Protein AF-A0A7C2SES9-F1 (afdb_monomer)

Organism: Archaeoglobus fulgidus (NCBI:txid2234)

InterPro domains:
  IPR019068 Restriction endonuclease, type II, MjaI-like [PF09568] (4-100)

Solvent-accessible surface area (backbone atoms only — not comparable to full-atom values): 5804 Å² total; per-residue (Å²): 107,75,69,54,50,55,52,51,52,51,35,57,75,73,37,61,78,32,53,93,62,64,42,61,52,75,59,51,48,66,73,62,63,57,91,47,70,67,56,41,51,57,52,48,43,55,55,40,38,56,55,33,51,78,67,75,44,90,59,54,45,67,58,47,55,51,47,53,49,53,50,51,47,49,47,48,70,52,51,48,46,54,57,55,73,69,62,50,72,62,60,53,54,52,54,56,62,74,75,111

Sequence (100 aa):
MAKEWILNMATNRWGLNKKKSVGPVSQWIRECSPRTVEEWEAFYYKKLADFLKNRGISMSPKEYIEDLGRKLYVKITEVIQAEIEEVTEEDCIEYIYNLV

Foldseek 3Di:
DVVVVLLVVLCVVVVCVPCLNQNPLVVQCVVQVDPDPVSSVVSSQVVVQVVCVVVVHPDRSVVSNVVSVVVSVCCRPPVVVVVVVPDDPVNVVVVVVVVD

Structure (mmCIF, N/CA/C/O backbone):
data_AF-A0A7C2SES9-F1
#
_entry.id   AF-A0A7C2SES9-F1
#
loop_
_atom_site.group_PDB
_atom_site.id
_atom_site.type_symbol
_atom_site.label_atom_id
_atom_site.label_alt_id
_atom_site.label_comp_id
_atom_site.label_asym_id
_atom_site.label_entity_id
_atom_site.label_seq_id
_atom_site.pdbx_PDB_ins_code
_atom_site.Cartn_x
_atom_site.Cartn_y
_atom_site.Cartn_z
_atom_site.occupancy
_atom_site.B_iso_or_equiv
_atom_site.auth_seq_id
_atom_site.auth_comp_id
_atom_site.auth_asym_id
_atom_site.auth_atom_id
_atom_site.pdbx_PDB_model_num
ATOM 1 N N . MET A 1 1 ? 5.756 10.679 12.090 1.00 73.62 1 MET A N 1
ATOM 2 C CA . MET A 1 1 ? 5.364 9.592 13.012 1.00 73.62 1 MET A CA 1
ATOM 3 C C . MET A 1 1 ? 3.872 9.263 12.931 1.00 73.62 1 MET A C 1
ATOM 5 O O . MET A 1 1 ? 3.556 8.290 12.266 1.00 73.62 1 MET A O 1
ATOM 9 N N . ALA A 1 2 ? 2.944 10.062 13.481 1.00 90.19 2 ALA A N 1
ATOM 10 C CA . ALA A 1 2 ? 1.508 9.706 13.490 1.00 90.19 2 ALA A CA 1
ATOM 11 C C . ALA A 1 2 ? 0.901 9.487 12.085 1.00 90.19 2 ALA A C 1
ATOM 13 O O . ALA A 1 2 ? 0.312 8.446 11.810 1.00 90.19 2 ALA A O 1
ATOM 14 N N . LYS A 1 3 ? 1.129 10.424 11.153 1.00 94.00 3 LYS A N 1
ATOM 15 C CA . LYS A 1 3 ? 0.646 10.309 9.764 1.00 94.00 3 LYS A CA 1
ATOM 16 C C . LYS A 1 3 ? 1.203 9.079 9.039 1.00 94.00 3 LYS A C 1
ATOM 18 O O . LYS A 1 3 ? 0.484 8.413 8.307 1.00 94.00 3 LYS A O 1
ATOM 23 N N . GLU A 1 4 ? 2.482 8.784 9.237 1.00 95.62 4 GLU A N 1
ATOM 24 C CA . GLU A 1 4 ? 3.153 7.650 8.597 1.00 95.62 4 GLU A CA 1
ATOM 25 C C . GLU A 1 4 ? 2.591 6.310 9.078 1.00 95.62 4 GLU A C 1
ATOM 27 O O . GLU A 1 4 ? 2.420 5.396 8.277 1.00 95.62 4 GLU A O 1
ATOM 32 N N . TRP A 1 5 ? 2.224 6.213 10.358 1.00 96.81 5 TRP A N 1
ATOM 33 C CA . TRP A 1 5 ? 1.552 5.031 10.888 1.00 96.81 5 TRP A CA 1
ATOM 34 C C . TRP A 1 5 ? 0.198 4.789 10.206 1.00 96.81 5 TRP A C 1
ATOM 36 O O . TRP A 1 5 ? -0.045 3.680 9.736 1.00 96.81 5 TRP A O 1
ATOM 46 N N . ILE A 1 6 ? -0.629 5.832 10.048 1.00 96.56 6 ILE A N 1
ATOM 47 C CA . ILE A 1 6 ? -1.920 5.736 9.340 1.00 96.56 6 ILE A CA 1
ATOM 48 C C . ILE A 1 6 ? -1.703 5.295 7.887 1.00 96.56 6 ILE A C 1
ATOM 50 O O . ILE A 1 6 ? -2.356 4.364 7.413 1.00 96.56 6 ILE A O 1
ATOM 54 N N . LEU A 1 7 ? -0.747 5.922 7.191 1.00 98.00 7 LEU A N 1
ATOM 55 C CA . LEU A 1 7 ? -0.408 5.577 5.808 1.00 98.00 7 LEU A CA 1
ATOM 56 C C . LEU A 1 7 ? 0.035 4.114 5.688 1.00 98.00 7 LEU A C 1
ATOM 58 O O . LEU A 1 7 ? -0.439 3.403 4.801 1.00 98.00 7 LEU A O 1
ATOM 62 N N . ASN A 1 8 ? 0.901 3.643 6.586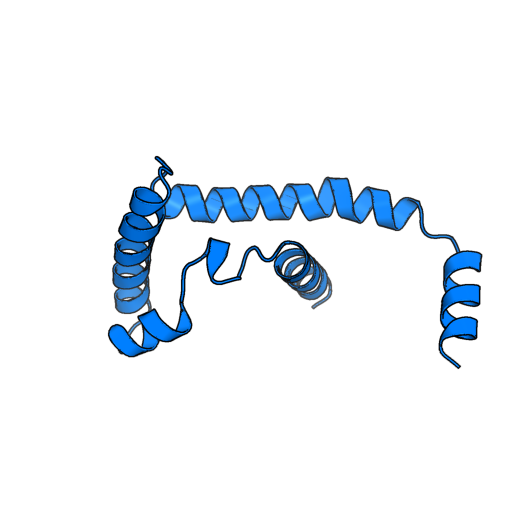 1.00 97.44 8 ASN A N 1
ATOM 63 C CA . ASN A 1 8 ? 1.407 2.273 6.577 1.00 97.44 8 ASN A CA 1
ATOM 64 C C . ASN A 1 8 ? 0.323 1.250 6.925 1.00 97.44 8 ASN A C 1
ATOM 66 O O . ASN A 1 8 ? 0.213 0.227 6.244 1.00 97.44 8 ASN A O 1
ATOM 70 N N . MET A 1 9 ? -0.491 1.516 7.947 1.00 97.12 9 MET A N 1
ATOM 71 C CA . MET A 1 9 ? -1.615 0.663 8.334 1.00 97.12 9 MET A CA 1
ATOM 72 C C . MET A 1 9 ? -2.585 0.494 7.161 1.00 97.12 9 MET A C 1
ATOM 74 O O . MET A 1 9 ? -2.863 -0.633 6.745 1.00 97.12 9 MET A O 1
ATOM 78 N N . ALA A 1 10 ? -3.030 1.605 6.570 1.00 97.81 10 ALA A N 1
ATOM 79 C CA . ALA A 1 10 ? -3.952 1.597 5.442 1.00 97.81 10 ALA A CA 1
ATOM 80 C C . ALA A 1 10 ? -3.349 0.891 4.216 1.00 97.81 10 ALA A C 1
ATOM 82 O O . ALA A 1 10 ? -3.940 -0.036 3.658 1.00 97.81 10 ALA A O 1
ATOM 83 N N . THR A 1 11 ? -2.122 1.252 3.838 1.00 98.12 11 THR A N 1
ATOM 84 C CA . THR A 1 11 ? -1.420 0.635 2.702 1.00 98.12 11 THR A CA 1
ATOM 85 C C . THR A 1 11 ? -1.344 -0.885 2.843 1.00 98.12 11 THR A C 1
ATOM 87 O O . THR A 1 11 ? -1.580 -1.608 1.869 1.00 98.12 11 THR A O 1
ATOM 90 N N . ASN A 1 12 ? -1.049 -1.385 4.048 1.00 97.31 12 ASN A N 1
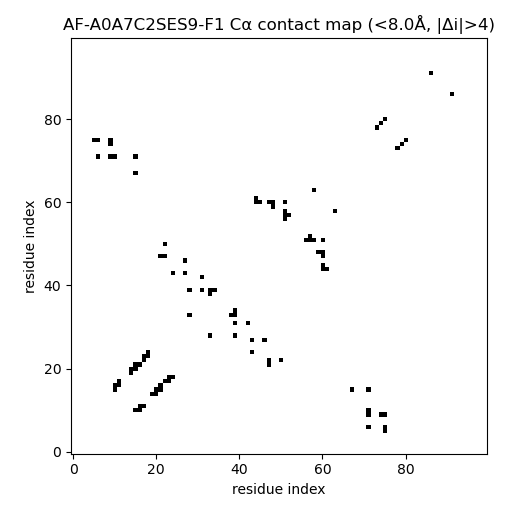ATOM 91 C CA . ASN A 1 12 ? -0.981 -2.819 4.312 1.00 97.31 12 ASN A CA 1
ATOM 92 C C . ASN A 1 12 ? -2.361 -3.484 4.323 1.00 97.31 12 ASN A C 1
ATOM 94 O O . ASN A 1 12 ? -2.499 -4.539 3.702 1.00 97.31 12 ASN A O 1
ATOM 98 N N . ARG A 1 13 ? -3.373 -2.866 4.950 1.00 97.44 13 ARG A N 1
ATOM 99 C CA . ARG A 1 13 ? -4.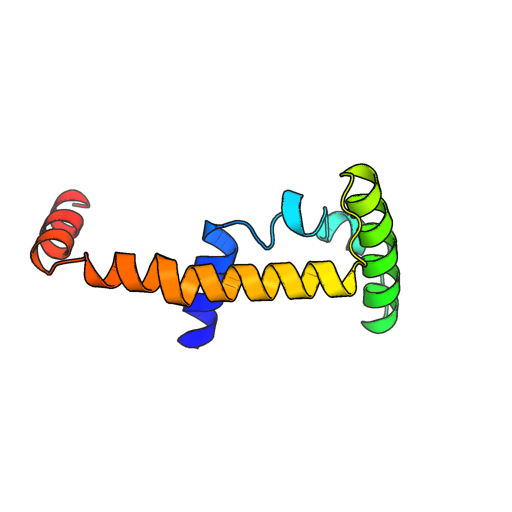747 -3.392 5.021 1.00 97.44 13 ARG A CA 1
ATOM 100 C C . ARG A 1 13 ? -5.345 -3.648 3.638 1.00 97.44 13 ARG A C 1
ATOM 102 O O . ARG A 1 13 ? -5.876 -4.727 3.393 1.00 97.44 13 ARG A O 1
ATOM 109 N N . TRP A 1 14 ? -5.198 -2.705 2.705 1.00 97.81 14 TRP A N 1
ATOM 110 C CA . TRP A 1 14 ? -5.672 -2.881 1.320 1.00 97.81 14 TRP A CA 1
ATOM 111 C C . TRP A 1 14 ? -4.634 -3.508 0.384 1.00 97.81 14 TRP A C 1
ATOM 113 O O . TRP A 1 14 ? -4.914 -3.777 -0.786 1.00 97.81 14 TRP A O 1
ATOM 123 N N . GLY A 1 15 ? -3.436 -3.795 0.894 1.00 97.44 15 GLY A N 1
ATOM 124 C CA . GLY A 1 15 ? -2.361 -4.434 0.148 1.00 97.44 15 GLY A CA 1
ATOM 125 C C . GLY A 1 15 ? -1.897 -3.630 -1.069 1.00 97.44 15 GLY A C 1
ATOM 126 O O . GLY A 1 15 ? -1.542 -4.216 -2.096 1.00 97.44 15 GLY A O 1
ATOM 127 N N . LEU A 1 16 ? -1.900 -2.300 -0.972 1.00 97.81 16 LEU A N 1
ATOM 128 C CA . LEU A 1 16 ? -1.502 -1.402 -2.062 1.00 97.81 16 LEU A CA 1
ATOM 129 C C . LEU A 1 16 ? 0.007 -1.476 -2.352 1.00 97.81 16 LEU A C 1
ATOM 131 O O . LEU A 1 16 ? 0.429 -1.187 -3.463 1.00 97.81 16 LEU A O 1
ATOM 135 N N . ASN A 1 17 ? 0.803 -1.974 -1.400 1.00 96.06 17 ASN A N 1
ATOM 136 C CA . ASN A 1 17 ? 2.238 -2.253 -1.546 1.00 96.06 17 ASN A CA 1
ATOM 137 C C . ASN A 1 17 ? 2.568 -3.729 -1.855 1.00 96.06 17 ASN A C 1
ATOM 139 O O . ASN A 1 17 ? 3.737 -4.112 -1.877 1.00 96.06 17 ASN A O 1
ATOM 143 N N . LYS A 1 18 ? 1.568 -4.602 -2.032 1.00 97.12 18 LYS A N 1
ATOM 144 C CA . LYS A 1 18 ? 1.803 -6.043 -2.232 1.00 97.12 18 LYS A CA 1
ATOM 145 C C . LYS A 1 18 ? 2.121 -6.350 -3.692 1.0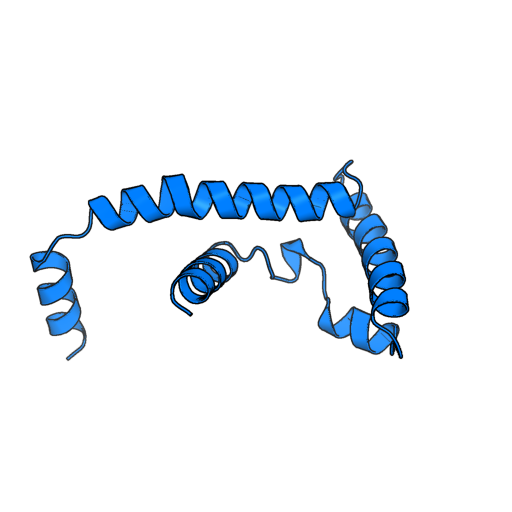0 97.12 18 LYS A C 1
ATOM 147 O O . LYS A 1 18 ? 1.762 -5.595 -4.590 1.00 97.12 18 LYS A O 1
ATOM 152 N N . LYS A 1 19 ? 2.690 -7.537 -3.946 1.00 96.75 19 LYS A N 1
ATOM 153 C CA . LYS A 1 19 ? 3.046 -8.027 -5.294 1.00 96.75 19 LYS A CA 1
ATOM 154 C C . LYS A 1 19 ? 1.911 -7.919 -6.318 1.00 96.75 19 LYS A C 1
ATOM 156 O O . LYS A 1 19 ? 2.163 -7.692 -7.495 1.00 96.75 19 LYS A O 1
ATOM 161 N N . LYS A 1 20 ? 0.660 -8.075 -5.879 1.00 96.25 20 LYS A N 1
ATOM 162 C CA . LYS A 1 20 ? -0.522 -7.931 -6.740 1.00 96.25 20 LYS A CA 1
ATOM 163 C C . LYS A 1 20 ? -0.770 -6.496 -7.219 1.00 96.25 20 LYS A C 1
ATOM 165 O O . LYS A 1 20 ? -1.521 -6.338 -8.167 1.00 96.25 20 LYS A O 1
ATOM 170 N N . SER A 1 21 ? -0.190 -5.494 -6.573 1.00 97.00 21 SER A N 1
ATOM 171 C CA . SER A 1 21 ? -0.385 -4.075 -6.876 1.00 97.00 21 SER A CA 1
ATOM 172 C C . SER A 1 21 ? 0.868 -3.518 -7.547 1.00 97.00 21 SER A C 1
ATOM 174 O O . SER A 1 21 ? 0.796 -3.014 -8.655 1.00 97.00 21 SER A O 1
ATOM 176 N N . VAL A 1 22 ? 2.039 -3.715 -6.938 1.00 97.31 22 VAL A N 1
ATOM 177 C CA . VAL A 1 22 ? 3.310 -3.104 -7.383 1.00 97.31 22 VAL A CA 1
ATOM 178 C C . VAL A 1 22 ? 4.282 -4.089 -8.047 1.00 97.31 22 VAL A C 1
ATOM 180 O O . VAL A 1 22 ? 5.432 -3.759 -8.311 1.00 97.31 22 VAL A O 1
ATOM 183 N N . GLY A 1 23 ? 3.849 -5.325 -8.306 1.00 97.31 23 GLY A N 1
ATOM 184 C CA . GLY A 1 23 ? 4.716 -6.381 -8.831 1.00 97.31 23 GLY A CA 1
ATOM 185 C C . GLY A 1 23 ? 5.705 -6.946 -7.793 1.00 97.31 23 GLY A C 1
ATOM 186 O O . GLY A 1 23 ? 5.734 -6.523 -6.635 1.00 97.31 23 GLY A O 1
ATOM 187 N N . PRO A 1 24 ? 6.495 -7.978 -8.146 1.00 97.81 24 PRO A N 1
ATOM 188 C CA . PRO A 1 24 ? 7.462 -8.609 -7.245 1.00 97.81 24 PRO A CA 1
ATOM 189 C C . PRO A 1 24 ? 8.719 -7.744 -7.039 1.00 97.81 24 PRO A C 1
ATOM 191 O O . PRO A 1 24 ? 9.820 -8.148 -7.407 1.00 97.81 24 PRO A O 1
ATOM 194 N N . VAL A 1 25 ? 8.566 -6.575 -6.412 1.00 9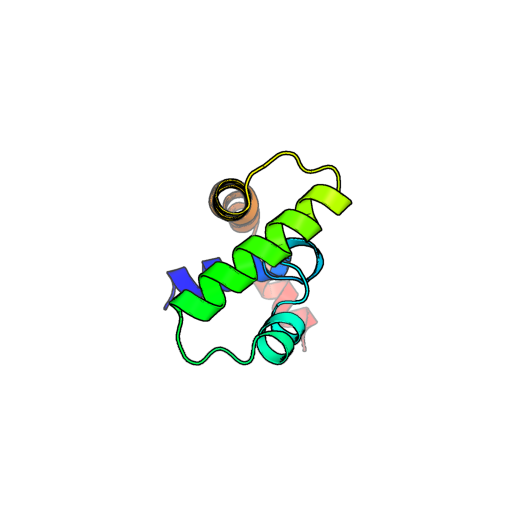7.25 25 VAL A N 1
ATOM 195 C CA . VAL A 1 25 ? 9.617 -5.554 -6.242 1.00 97.25 25 VAL A CA 1
ATOM 196 C C . VAL A 1 25 ? 10.945 -6.138 -5.754 1.00 97.25 25 VAL A C 1
ATOM 198 O O . VAL A 1 25 ? 11.970 -5.919 -6.385 1.00 97.25 25 VAL A O 1
ATOM 201 N N . SER A 1 26 ? 10.954 -6.960 -4.700 1.00 96.88 26 SER A N 1
ATOM 202 C CA . SER A 1 26 ? 12.203 -7.544 -4.183 1.00 96.88 26 SER A CA 1
ATOM 203 C C . SER A 1 26 ? 12.914 -8.460 -5.188 1.00 96.88 26 SER A C 1
ATOM 205 O O . SER A 1 26 ? 14.138 -8.546 -5.175 1.00 96.88 26 SER A O 1
ATOM 207 N N . GLN A 1 27 ? 12.172 -9.161 -6.051 1.00 98.25 27 GLN A N 1
ATOM 208 C CA . GLN A 1 27 ? 12.758 -9.958 -7.134 1.00 98.25 27 GLN A CA 1
ATOM 209 C C . GLN A 1 27 ? 13.342 -9.046 -8.213 1.00 98.25 27 GLN A C 1
ATOM 211 O O . GLN A 1 27 ? 14.460 -9.279 -8.658 1.00 98.25 27 GLN A O 1
ATOM 216 N N . TRP A 1 28 ? 12.607 -8.003 -8.596 1.00 98.38 28 TRP A N 1
ATOM 217 C CA . TRP A 1 28 ? 13.047 -7.021 -9.585 1.00 98.38 28 TRP A CA 1
ATOM 218 C C . TRP A 1 28 ? 14.284 -6.242 -9.138 1.00 98.38 28 TRP A C 1
ATOM 220 O O . TRP A 1 28 ? 15.169 -6.019 -9.953 1.00 98.38 28 TRP A O 1
ATOM 230 N N . ILE A 1 29 ? 14.403 -5.905 -7.851 1.00 98.06 29 ILE A N 1
ATOM 231 C CA . ILE A 1 29 ? 15.613 -5.277 -7.298 1.00 98.06 29 ILE A CA 1
ATOM 232 C C . ILE A 1 29 ? 16.816 -6.214 -7.441 1.00 98.06 29 ILE A C 1
ATOM 234 O O . ILE A 1 29 ? 17.878 -5.770 -7.861 1.00 98.06 29 ILE A O 1
ATOM 238 N N . ARG A 1 30 ? 16.660 -7.513 -7.141 1.00 98.25 30 ARG A N 1
ATOM 239 C CA . ARG A 1 30 ? 17.746 -8.494 -7.326 1.00 98.25 30 ARG A CA 1
ATOM 240 C C . ARG A 1 30 ? 18.135 -8.658 -8.795 1.00 98.25 30 ARG A C 1
ATOM 242 O O . ARG A 1 30 ? 19.317 -8.757 -9.093 1.00 98.25 30 ARG A O 1
ATOM 249 N N . GLU A 1 31 ? 17.152 -8.676 -9.695 1.00 97.94 31 GLU A N 1
ATOM 250 C CA . GLU A 1 31 ? 17.379 -8.755 -11.144 1.00 97.94 31 GLU A CA 1
ATOM 251 C C . GLU A 1 31 ? 18.116 -7.515 -11.671 1.00 97.94 31 GLU A C 1
ATOM 253 O O . GLU A 1 31 ? 19.046 -7.647 -12.457 1.00 97.94 31 GLU A O 1
ATOM 258 N N . CYS A 1 32 ? 17.721 -6.324 -11.217 1.00 97.62 32 CYS A N 1
ATOM 259 C CA . CYS A 1 32 ? 18.327 -5.062 -11.628 1.00 97.62 32 CYS A CA 1
ATOM 260 C C . CYS A 1 32 ? 19.715 -4.845 -11.009 1.00 97.62 32 CYS A C 1
ATOM 262 O O . CYS A 1 32 ? 20.578 -4.277 -11.666 1.00 97.62 32 CYS A O 1
ATOM 264 N N . SER A 1 33 ? 19.928 -5.271 -9.756 1.00 97.56 33 SER A N 1
ATOM 265 C CA . SER A 1 33 ? 21.127 -4.961 -8.958 1.00 97.56 33 SER A CA 1
ATOM 266 C C . SER A 1 33 ? 21.572 -3.485 -9.078 1.00 97.56 33 SER A C 1
ATOM 268 O O . SER A 1 33 ? 22.736 -3.224 -9.395 1.00 97.56 33 SER A O 1
ATOM 270 N N . PRO A 1 34 ? 20.653 -2.517 -8.858 1.00 97.19 34 PRO A N 1
ATOM 271 C CA . PRO A 1 34 ? 20.882 -1.116 -9.191 1.00 97.19 34 PRO A CA 1
ATOM 272 C C . PRO A 1 34 ? 21.951 -0.493 -8.293 1.00 97.19 34 PRO A C 1
ATOM 274 O O . PRO A 1 34 ? 22.016 -0.768 -7.093 1.00 97.19 34 PRO A O 1
ATOM 277 N N . ARG A 1 35 ? 22.762 0.396 -8.866 1.00 97.56 35 ARG A N 1
ATOM 278 C CA . ARG A 1 35 ? 23.762 1.196 -8.143 1.00 97.56 35 ARG A CA 1
ATOM 279 C C . ARG A 1 35 ? 23.239 2.572 -7.757 1.00 97.56 35 ARG A C 1
ATOM 281 O O . ARG A 1 35 ? 23.790 3.189 -6.849 1.00 97.56 35 ARG A O 1
ATOM 288 N N . THR A 1 36 ? 22.194 3.045 -8.433 1.00 98.12 36 THR A N 1
ATOM 289 C CA . THR A 1 36 ? 21.548 4.329 -8.145 1.00 98.12 36 THR A CA 1
ATOM 290 C C . THR A 1 36 ? 20.027 4.205 -8.121 1.00 98.12 36 THR A C 1
ATOM 292 O O . THR A 1 36 ? 19.447 3.217 -8.581 1.00 98.12 36 THR A O 1
ATOM 295 N N . VAL A 1 37 ? 19.367 5.220 -7.562 1.00 97.00 37 VAL A N 1
ATOM 296 C CA . VAL A 1 37 ? 17.901 5.268 -7.486 1.00 97.00 37 VAL A CA 1
ATOM 297 C C . VAL A 1 37 ? 17.293 5.452 -8.875 1.00 97.00 37 VAL A C 1
ATOM 299 O O . VAL A 1 37 ? 16.266 4.854 -9.168 1.00 97.00 37 VAL A O 1
ATOM 302 N N . GLU A 1 38 ? 17.948 6.208 -9.752 1.00 97.94 38 GLU A N 1
ATOM 303 C CA . GLU A 1 38 ? 17.492 6.481 -11.118 1.00 97.94 38 GLU A CA 1
ATOM 304 C C . GLU A 1 38 ? 17.531 5.214 -11.982 1.00 97.94 38 GLU A C 1
ATOM 306 O O . GLU A 1 38 ? 16.607 4.955 -12.755 1.00 97.94 38 GLU A O 1
ATOM 311 N N . GLU A 1 39 ? 18.575 4.390 -11.817 1.00 98.06 39 GLU A N 1
ATOM 312 C CA . GLU A 1 39 ? 18.674 3.079 -12.466 1.00 98.06 39 GLU A CA 1
ATOM 313 C C . GLU A 1 39 ? 17.518 2.171 -12.031 1.00 98.06 39 GLU A C 1
ATOM 315 O O . GLU A 1 39 ? 16.839 1.564 -12.866 1.00 98.06 39 GLU A O 1
ATOM 320 N N . TRP A 1 40 ? 17.247 2.134 -10.723 1.00 98.19 40 TRP A N 1
ATOM 321 C CA . TRP A 1 40 ? 16.119 1.390 -10.179 1.00 98.19 40 TRP A CA 1
ATOM 322 C C . TRP A 1 40 ? 14.774 1.916 -10.692 1.00 98.19 40 TRP A C 1
ATOM 324 O O . TRP A 1 40 ? 13.931 1.124 -11.104 1.00 98.19 40 TRP A O 1
ATOM 334 N N . GLU A 1 41 ? 14.562 3.231 -10.693 1.00 97.81 41 GLU A N 1
ATOM 335 C CA . GLU A 1 41 ? 13.311 3.861 -11.120 1.00 97.81 41 GLU A CA 1
ATOM 336 C C . GLU A 1 41 ? 13.003 3.538 -12.588 1.00 97.81 41 GLU A C 1
ATOM 338 O O . GLU A 1 41 ? 11.898 3.087 -12.913 1.00 97.81 41 GLU A O 1
ATOM 343 N N . ALA A 1 42 ? 13.994 3.692 -13.471 1.00 98.00 42 ALA A N 1
ATOM 344 C CA . ALA A 1 42 ? 13.857 3.364 -14.886 1.00 98.00 42 ALA A CA 1
ATOM 345 C C . ALA A 1 42 ? 13.538 1.873 -15.099 1.00 98.00 42 ALA A C 1
ATOM 347 O O . ALA A 1 42 ? 12.633 1.528 -15.869 1.00 98.00 42 ALA A O 1
ATOM 348 N N . PHE A 1 43 ? 14.238 0.982 -14.389 1.00 98.50 43 PHE A N 1
ATOM 349 C CA . PHE A 1 43 ? 13.989 -0.458 -14.453 1.00 98.50 43 PHE A CA 1
ATOM 350 C C . PHE A 1 43 ? 12.595 -0.827 -13.933 1.00 98.50 43 PHE A C 1
ATOM 352 O O . PHE A 1 43 ? 11.860 -1.580 -14.581 1.00 98.50 43 PHE A O 1
ATOM 359 N N . TYR A 1 44 ? 12.211 -0.280 -12.780 1.00 98.56 44 TYR A N 1
ATOM 360 C CA . TYR A 1 44 ? 10.935 -0.541 -12.131 1.00 98.56 44 TYR A CA 1
ATOM 361 C C . TYR A 1 44 ? 9.767 -0.136 -13.023 1.00 98.56 44 TYR A C 1
ATOM 363 O O . TYR A 1 44 ? 8.876 -0.950 -13.258 1.00 98.56 44 TYR A O 1
ATOM 371 N N . TYR A 1 45 ? 9.784 1.077 -13.583 1.00 98.44 45 TYR A N 1
ATOM 372 C CA . TYR A 1 45 ? 8.695 1.524 -14.449 1.00 98.44 45 TYR A CA 1
ATOM 373 C C . TYR A 1 45 ? 8.587 0.704 -15.732 1.00 98.44 45 TYR A C 1
ATOM 375 O O . TYR A 1 45 ? 7.471 0.417 -16.167 1.00 98.44 45 TYR A O 1
ATOM 383 N N . LYS A 1 46 ? 9.710 0.249 -16.302 1.00 98.38 46 LYS A N 1
ATOM 384 C CA . LYS A 1 46 ? 9.688 -0.677 -17.441 1.00 98.38 46 LYS A CA 1
ATOM 385 C C . LYS A 1 46 ? 9.003 -1.998 -17.074 1.00 98.38 46 LYS A C 1
ATOM 387 O O . LYS A 1 46 ? 8.073 -2.416 -17.758 1.00 98.38 46 LYS A O 1
ATOM 392 N N . LYS A 1 47 ? 9.413 -2.633 -15.971 1.00 98.50 47 LYS A N 1
ATOM 393 C CA . LYS A 1 47 ? 8.802 -3.888 -15.494 1.00 98.50 47 LYS A CA 1
ATOM 394 C C . LYS A 1 47 ? 7.332 -3.714 -15.119 1.00 98.50 47 LYS A C 1
ATOM 396 O O . LYS A 1 47 ? 6.521 -4.604 -15.379 1.00 98.50 47 LYS A O 1
ATOM 401 N N . LEU A 1 48 ? 6.983 -2.577 -14.521 1.00 98.50 48 LEU A N 1
ATOM 402 C CA . LEU A 1 48 ? 5.612 -2.254 -14.160 1.00 98.50 48 LEU A CA 1
ATOM 403 C C . LEU A 1 48 ? 4.743 -2.072 -15.411 1.00 98.50 48 LEU A C 1
ATOM 405 O O . LEU A 1 48 ? 3.629 -2.578 -15.424 1.00 98.50 48 LEU A O 1
ATOM 409 N N . ALA A 1 49 ? 5.246 -1.451 -16.482 1.00 98.31 49 ALA A N 1
ATOM 410 C CA . ALA A 1 49 ? 4.510 -1.339 -17.746 1.00 98.31 49 ALA A CA 1
ATOM 411 C C . ALA A 1 49 ? 4.115 -2.716 -18.301 1.00 98.31 49 ALA A C 1
ATOM 413 O O . ALA A 1 49 ? 2.946 -2.947 -18.613 1.00 98.31 49 ALA A O 1
ATOM 414 N N . ASP A 1 50 ? 5.064 -3.655 -18.345 1.00 97.88 50 ASP A N 1
ATOM 415 C CA . ASP A 1 50 ? 4.803 -5.031 -18.783 1.00 97.88 50 ASP A CA 1
ATOM 416 C C . ASP A 1 50 ? 3.806 -5.738 -17.850 1.00 97.88 50 ASP A C 1
ATOM 418 O O . ASP A 1 50 ? 2.879 -6.415 -18.300 1.00 97.88 50 ASP A O 1
ATOM 422 N N . PHE A 1 51 ? 3.957 -5.548 -16.535 1.00 98.00 51 PHE A N 1
ATOM 423 C CA . PHE A 1 51 ? 3.046 -6.093 -15.528 1.00 98.00 51 PHE A CA 1
ATOM 424 C C . PHE A 1 51 ? 1.605 -5.591 -15.700 1.00 98.00 51 PHE A C 1
ATOM 426 O O . PHE A 1 51 ? 0.668 -6.386 -15.603 1.00 98.00 51 PHE A O 1
ATOM 433 N N . LEU A 1 52 ? 1.424 -4.297 -15.971 1.00 98.00 52 LEU A N 1
ATOM 434 C CA . LEU A 1 52 ? 0.117 -3.677 -16.196 1.00 98.00 52 LEU A CA 1
ATOM 435 C C . LEU A 1 52 ? -0.508 -4.152 -17.509 1.00 98.00 52 LEU A C 1
ATOM 437 O O . LEU A 1 52 ? -1.672 -4.558 -17.520 1.00 98.00 52 LEU A O 1
ATOM 441 N N . LYS A 1 53 ? 0.283 -4.209 -18.585 1.00 97.25 53 LYS A N 1
ATOM 442 C CA . LYS A 1 53 ? -0.158 -4.713 -19.891 1.00 97.25 53 LYS A CA 1
ATOM 443 C C . LYS A 1 53 ? -0.663 -6.154 -19.804 1.00 97.25 53 LYS A C 1
ATOM 445 O O . LYS A 1 53 ? -1.744 -6.454 -20.304 1.00 97.25 53 LYS A O 1
ATOM 450 N N . ASN A 1 54 ? 0.059 -7.025 -19.097 1.00 96.81 54 ASN A N 1
ATOM 451 C CA . ASN A 1 54 ? -0.340 -8.423 -18.883 1.00 96.81 54 ASN A CA 1
ATOM 452 C C . ASN A 1 54 ? -1.634 -8.576 -18.067 1.00 96.81 54 ASN A C 1
ATOM 454 O O . ASN A 1 54 ? -2.229 -9.650 -18.041 1.00 96.81 54 ASN A O 1
ATOM 458 N N . ARG A 1 55 ? -2.070 -7.510 -17.392 1.00 95.69 55 ARG A N 1
ATOM 459 C CA . ARG A 1 55 ? -3.311 -7.451 -16.614 1.00 95.69 55 ARG A CA 1
ATOM 460 C C . ARG A 1 55 ? -4.437 -6.703 -17.324 1.00 95.69 55 ARG A C 1
ATOM 462 O O . ARG A 1 55 ? -5.485 -6.502 -16.719 1.00 95.69 55 ARG A O 1
ATOM 469 N N . GLY A 1 56 ? -4.227 -6.281 -18.571 1.00 97.19 56 GLY A N 1
ATOM 470 C CA . GLY A 1 56 ? -5.206 -5.498 -19.326 1.00 97.19 56 GLY A CA 1
ATOM 471 C C . GLY A 1 56 ? -5.419 -4.085 -18.775 1.00 97.19 56 GLY A C 1
ATOM 472 O O . GLY A 1 56 ? -6.459 -3.488 -19.028 1.00 97.19 56 GLY A O 1
ATOM 473 N N . ILE A 1 57 ? -4.464 -3.550 -18.008 1.00 96.62 57 ILE A N 1
ATOM 474 C CA . ILE A 1 57 ? -4.533 -2.189 -17.467 1.00 96.62 57 ILE A CA 1
ATOM 475 C C . ILE A 1 57 ? -3.881 -1.240 -18.474 1.00 96.62 57 ILE A C 1
ATOM 477 O O . ILE A 1 57 ? -2.713 -1.402 -18.818 1.00 96.62 57 ILE A O 1
ATOM 481 N N . SER A 1 58 ? -4.634 -0.239 -18.933 1.00 95.44 58 SER A N 1
ATOM 482 C CA . SER A 1 58 ? -4.221 0.703 -19.985 1.00 95.44 58 SER A CA 1
ATOM 483 C C . SER A 1 58 ? -3.518 1.967 -19.474 1.00 95.44 58 SER A C 1
ATOM 485 O O . SER A 1 58 ? -3.312 2.900 -20.243 1.00 95.44 58 SER A O 1
ATOM 487 N N . MET A 1 59 ? -3.182 2.028 -18.186 1.00 97.19 59 MET A N 1
ATOM 488 C CA . MET A 1 59 ? -2.516 3.181 -17.573 1.00 97.19 59 MET A CA 1
ATOM 489 C C . MET A 1 59 ? -1.006 3.109 -17.779 1.00 97.19 59 MET A C 1
ATOM 491 O O . MET A 1 59 ? -0.418 2.023 -17.738 1.00 97.19 59 MET A O 1
ATOM 495 N N . SER A 1 60 ? -0.359 4.264 -17.918 1.00 98.00 60 SER A N 1
ATOM 496 C CA . SER A 1 60 ? 1.092 4.318 -17.782 1.00 98.00 60 SER A CA 1
ATOM 497 C C . SER A 1 60 ? 1.507 3.936 -16.352 1.00 98.00 60 SER A C 1
ATOM 499 O O . SER A 1 60 ? 0.741 4.115 -15.398 1.00 98.00 60 SER A O 1
ATOM 501 N N . PRO A 1 61 ? 2.740 3.444 -16.158 1.00 98.19 61 PRO A N 1
ATOM 502 C CA . PRO A 1 61 ? 3.234 3.097 -14.831 1.00 98.19 61 PRO A CA 1
ATOM 503 C C . PRO A 1 61 ? 3.146 4.243 -13.812 1.00 98.19 61 PRO A C 1
ATOM 505 O O . PRO A 1 61 ? 2.805 3.997 -12.659 1.00 98.19 61 PRO A O 1
ATOM 508 N N . LYS A 1 62 ? 3.409 5.491 -14.226 1.00 97.88 62 LYS A N 1
ATOM 509 C CA . LYS A 1 62 ? 3.317 6.669 -13.347 1.00 97.88 62 LYS A CA 1
ATOM 510 C C . LYS A 1 62 ? 1.875 6.948 -12.930 1.00 97.88 62 LYS A C 1
ATOM 512 O O . LYS A 1 62 ? 1.599 7.018 -11.737 1.00 97.88 62 LYS A O 1
ATOM 517 N N . GLU A 1 63 ? 0.956 7.009 -13.893 1.00 98.38 63 GLU A N 1
ATOM 518 C CA . GLU A 1 63 ? -0.474 7.208 -13.618 1.00 98.38 63 GLU A 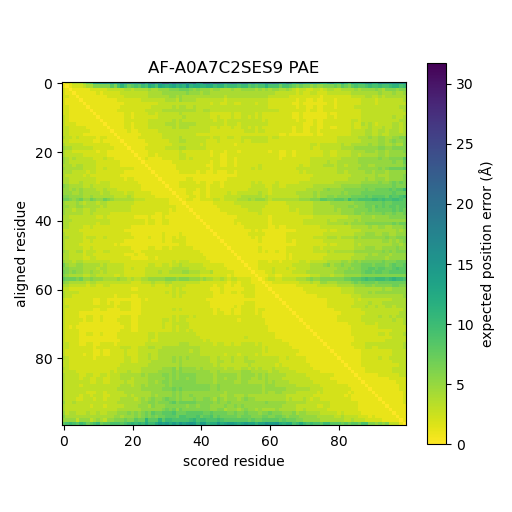CA 1
ATOM 519 C C . GLU A 1 63 ? -1.023 6.117 -12.698 1.00 98.38 63 GLU A C 1
ATOM 521 O O . GLU A 1 63 ? -1.836 6.393 -11.819 1.00 98.38 63 GLU A O 1
ATOM 526 N N . TYR A 1 64 ? -0.575 4.874 -12.882 1.00 98.50 64 TYR A N 1
ATOM 527 C CA . TYR A 1 64 ? -0.991 3.759 -12.042 1.00 98.50 64 TYR A CA 1
ATOM 528 C C . TYR A 1 64 ? -0.519 3.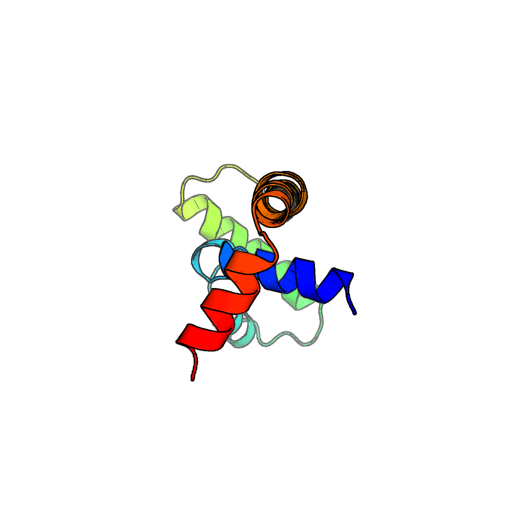915 -10.589 1.00 98.50 64 TYR A C 1
ATOM 530 O O . TYR A 1 64 ? -1.293 3.682 -9.663 1.00 98.50 64 TYR A O 1
ATOM 538 N N . ILE A 1 65 ? 0.730 4.335 -10.364 1.00 98.31 65 ILE A N 1
ATOM 539 C CA . ILE A 1 65 ? 1.237 4.606 -9.010 1.00 98.31 65 ILE A CA 1
ATOM 540 C C . ILE A 1 65 ? 0.480 5.774 -8.364 1.00 98.31 65 ILE A C 1
ATOM 542 O O . ILE A 1 65 ? 0.109 5.686 -7.193 1.00 98.31 65 ILE A O 1
ATOM 546 N N . GLU A 1 66 ? 0.187 6.834 -9.119 1.00 98.44 66 GLU A N 1
ATOM 547 C CA . GLU A 1 66 ? -0.659 7.931 -8.636 1.00 98.44 66 GLU A CA 1
ATOM 548 C C . GLU A 1 66 ? -2.070 7.456 -8.273 1.00 98.44 66 GLU A C 1
ATOM 550 O O . GLU A 1 66 ? -2.610 7.855 -7.243 1.00 98.44 66 GLU A O 1
ATOM 555 N N . ASP A 1 67 ? -2.665 6.577 -9.081 1.00 98.38 67 ASP A N 1
ATOM 556 C CA . ASP A 1 67 ? -3.974 5.981 -8.811 1.00 98.38 67 ASP A CA 1
ATOM 557 C C . ASP A 1 67 ? -3.976 5.133 -7.533 1.00 98.38 67 ASP A C 1
ATOM 559 O O . ASP A 1 67 ? -4.902 5.241 -6.728 1.00 98.38 67 ASP A O 1
ATOM 563 N N . LEU A 1 68 ? -2.912 4.366 -7.267 1.00 98.44 68 LEU A N 1
ATOM 564 C CA . LEU A 1 68 ? -2.744 3.701 -5.970 1.00 98.44 68 LEU A CA 1
ATOM 565 C C . LEU A 1 68 ? -2.715 4.714 -4.814 1.00 98.44 68 LEU A C 1
ATOM 567 O O . LEU A 1 68 ? -3.315 4.459 -3.769 1.00 98.44 68 LEU A O 1
ATOM 571 N N . GLY A 1 69 ? -2.072 5.869 -5.005 1.00 98.50 69 GLY A N 1
ATOM 572 C CA . GLY A 1 69 ? -2.073 6.971 -4.040 1.00 98.50 69 GLY A CA 1
ATOM 573 C C . GLY A 1 69 ? -3.464 7.573 -3.813 1.00 98.50 69 GLY A C 1
ATOM 574 O O . GLY A 1 69 ? -3.876 7.748 -2.666 1.00 98.50 69 GLY A O 1
ATOM 575 N N . ARG A 1 70 ? -4.231 7.826 -4.882 1.00 98.62 70 ARG A N 1
ATOM 576 C CA . ARG A 1 70 ? -5.626 8.307 -4.790 1.00 98.62 70 ARG A CA 1
ATOM 577 C C . ARG A 1 70 ? -6.523 7.290 -4.083 1.00 98.62 70 ARG A C 1
ATOM 579 O O . ARG A 1 70 ? -7.313 7.662 -3.221 1.00 98.62 70 ARG A O 1
ATOM 586 N N . LYS A 1 71 ? -6.355 5.998 -4.380 1.00 98.50 71 LYS A N 1
ATOM 587 C CA . LYS A 1 71 ? -7.051 4.912 -3.674 1.00 98.50 71 LYS A CA 1
ATOM 588 C C . LYS A 1 71 ? -6.709 4.901 -2.191 1.00 98.50 71 LYS A C 1
ATOM 590 O O . LYS A 1 71 ? -7.614 4.775 -1.376 1.00 98.50 71 LYS A O 1
ATOM 595 N N . LEU A 1 72 ? -5.432 5.046 -1.832 1.00 98.62 72 LEU A N 1
ATOM 596 C CA . LEU A 1 72 ? -5.014 5.127 -0.432 1.00 98.62 72 LEU A CA 1
ATOM 597 C C . LEU A 1 72 ? -5.682 6.307 0.284 1.00 98.62 72 LEU A C 1
ATOM 599 O O . LEU A 1 72 ? -6.168 6.129 1.397 1.00 98.62 72 LEU A O 1
ATOM 603 N N . TYR A 1 73 ? -5.739 7.474 -0.364 1.00 98.50 73 TYR A N 1
ATOM 604 C CA . TYR A 1 73 ? -6.414 8.655 0.173 1.00 98.50 73 TYR A CA 1
ATOM 605 C C . TYR A 1 73 ? -7.883 8.361 0.491 1.00 98.50 73 TYR A C 1
ATOM 607 O O . TYR A 1 73 ? -8.257 8.447 1.654 1.00 98.50 73 TYR A O 1
ATOM 615 N N . VAL A 1 74 ? -8.658 7.884 -0.491 1.00 98.56 74 VAL A N 1
ATOM 616 C CA . VAL A 1 74 ? -10.073 7.503 -0.314 1.00 98.56 74 VAL A CA 1
ATOM 617 C C . VAL A 1 74 ? -10.246 6.480 0.813 1.00 98.56 74 VAL A C 1
ATOM 619 O O . VAL A 1 74 ? -11.126 6.612 1.660 1.00 98.56 74 VAL A O 1
ATOM 622 N N . LYS A 1 75 ? -9.379 5.461 0.884 1.00 98.44 75 LYS A N 1
ATOM 62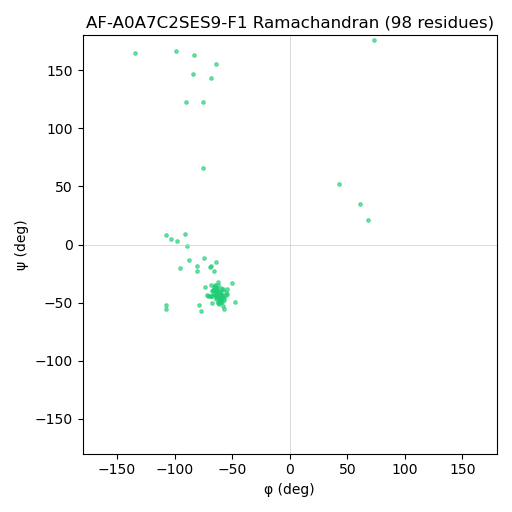3 C CA . LYS A 1 75 ? -9.447 4.462 1.961 1.00 98.44 75 LYS A CA 1
ATOM 624 C C . LYS A 1 75 ? -9.234 5.058 3.348 1.00 98.44 75 LYS A C 1
ATOM 626 O O . LYS A 1 75 ? -9.846 4.579 4.293 1.00 98.44 75 LYS A O 1
ATOM 631 N N . ILE A 1 76 ? -8.392 6.074 3.482 1.00 98.19 76 ILE A N 1
ATOM 632 C CA . ILE A 1 76 ? -8.159 6.730 4.768 1.00 98.19 76 ILE A CA 1
ATOM 633 C C . ILE A 1 76 ? -9.289 7.707 5.094 1.00 98.19 76 ILE A C 1
ATOM 635 O O . ILE A 1 76 ? -9.842 7.643 6.185 1.00 98.19 76 ILE A O 1
ATOM 639 N N . THR A 1 77 ? -9.619 8.609 4.172 1.00 98.06 77 THR A N 1
ATOM 640 C CA . THR A 1 77 ? -10.512 9.741 4.456 1.00 98.06 77 THR A CA 1
ATOM 641 C C . THR A 1 77 ? -11.986 9.383 4.440 1.00 98.06 77 THR A C 1
ATOM 643 O O . THR A 1 77 ? -12.775 10.097 5.035 1.00 98.06 77 THR A O 1
ATOM 646 N N . GLU A 1 78 ? -12.372 8.310 3.753 1.00 97.88 78 GLU A N 1
ATOM 647 C CA . GLU A 1 78 ? -13.772 7.887 3.701 1.00 97.88 78 GLU A CA 1
ATOM 648 C C . GLU A 1 78 ? -13.978 6.629 4.542 1.00 97.88 78 GLU A C 1
ATOM 650 O O . GLU A 1 78 ? -14.787 6.625 5.460 1.00 97.88 78 GLU A O 1
ATOM 655 N N . VAL A 1 79 ? -13.212 5.566 4.273 1.00 97.94 79 VAL A N 1
ATOM 656 C CA . VAL A 1 79 ? -13.462 4.257 4.900 1.00 97.94 79 VAL A CA 1
ATOM 657 C C . VAL A 1 79 ? -12.965 4.214 6.343 1.00 97.94 79 VAL A C 1
ATOM 659 O O . VAL A 1 79 ? -13.756 3.964 7.241 1.00 97.94 79 VAL A O 1
ATOM 662 N N . ILE A 1 80 ? -11.673 4.474 6.585 1.00 97.38 80 ILE A N 1
ATOM 663 C CA . ILE A 1 80 ? -11.125 4.432 7.955 1.00 97.38 80 ILE A CA 1
ATOM 664 C C . ILE A 1 80 ? -11.802 5.470 8.835 1.00 97.38 80 ILE A C 1
ATOM 666 O O . ILE A 1 80 ? -12.086 5.177 9.988 1.00 97.38 80 ILE A O 1
ATOM 670 N N . GLN A 1 81 ? -12.030 6.676 8.316 1.00 97.19 81 GLN A N 1
ATOM 671 C CA . GLN A 1 81 ? -12.668 7.720 9.102 1.00 97.19 81 GLN A CA 1
ATOM 672 C C . GLN A 1 81 ? -14.067 7.291 9.568 1.00 97.19 81 GLN A C 1
ATOM 674 O O . GLN A 1 81 ? -14.327 7.358 10.765 1.00 97.19 81 GLN A O 1
ATOM 679 N N . ALA A 1 82 ? -14.914 6.781 8.666 1.00 98.12 82 ALA A N 1
ATOM 680 C CA . ALA A 1 82 ? -16.241 6.289 9.037 1.00 98.12 82 ALA A CA 1
ATOM 681 C C . ALA A 1 82 ? -16.171 5.121 10.036 1.00 98.12 82 ALA A C 1
ATOM 683 O O . ALA A 1 82 ? -16.892 5.114 11.024 1.00 98.12 82 ALA A O 1
ATOM 684 N N . GLU A 1 83 ? -15.257 4.169 9.832 1.00 97.19 83 GLU A N 1
ATOM 685 C CA . GLU A 1 83 ? -15.077 3.041 10.758 1.00 97.19 83 GLU A CA 1
ATOM 686 C C . GLU A 1 83 ? -14.592 3.485 12.146 1.00 97.19 83 GLU A C 1
ATOM 688 O O . GLU A 1 83 ? -14.985 2.892 13.141 1.00 97.19 83 GLU A O 1
ATOM 693 N N . ILE A 1 84 ? -13.744 4.518 12.239 1.00 96.94 84 ILE A N 1
ATOM 694 C CA . ILE A 1 84 ? -13.312 5.081 13.529 1.00 96.94 84 ILE A CA 1
ATOM 695 C C . ILE A 1 84 ? -14.491 5.735 14.250 1.00 96.94 84 ILE A C 1
ATOM 697 O O . ILE A 1 84 ? -14.586 5.622 15.468 1.00 96.94 84 ILE A O 1
ATOM 701 N N . GLU A 1 85 ? -15.370 6.417 13.516 1.00 97.75 85 GLU A N 1
ATOM 702 C CA . GLU A 1 85 ? -16.561 7.063 14.077 1.00 97.75 85 GLU A CA 1
ATOM 703 C C . GLU A 1 85 ? -17.573 6.047 14.644 1.00 97.75 85 GLU A C 1
ATOM 705 O O . GLU A 1 85 ? -18.350 6.401 15.528 1.00 97.75 85 GLU A O 1
ATOM 710 N N . GLU A 1 86 ? -17.540 4.790 14.187 1.00 98.00 86 GLU A N 1
ATOM 711 C CA . GLU A 1 86 ? -18.375 3.697 14.707 1.00 98.00 86 GLU A CA 1
ATOM 712 C C . GLU A 1 86 ? -17.835 3.064 16.004 1.00 98.00 86 GLU A C 1
ATOM 714 O O . GLU A 1 86 ? -18.599 2.415 16.715 1.00 98.00 86 GLU A O 1
ATOM 719 N N . VAL A 1 87 ? -16.549 3.243 16.337 1.00 98.06 87 VAL A N 1
ATOM 720 C CA . VAL A 1 87 ? -15.935 2.619 17.522 1.00 98.06 87 VAL A CA 1
ATOM 721 C C . VAL A 1 87 ? -16.365 3.335 18.800 1.00 98.06 87 VAL A C 1
ATOM 723 O O . VAL A 1 87 ? -16.090 4.523 18.985 1.00 98.06 87 VAL A O 1
ATOM 726 N N . THR A 1 88 ? -16.964 2.592 19.730 1.00 98.56 88 THR A N 1
ATOM 727 C CA . THR A 1 88 ? -17.332 3.100 21.057 1.00 98.56 88 THR A CA 1
ATOM 728 C C . THR A 1 88 ? -16.313 2.720 22.135 1.00 98.56 88 THR A C 1
ATOM 730 O O . THR A 1 88 ? -15.437 1.872 21.946 1.00 98.56 88 THR A O 1
ATOM 733 N N . GLU A 1 89 ? -16.416 3.365 23.301 1.00 98.44 89 GLU A N 1
ATOM 734 C CA . GLU A 1 89 ? -15.585 3.028 24.463 1.00 98.44 89 GLU A CA 1
ATOM 735 C C . GLU A 1 89 ? -15.875 1.608 24.975 1.00 98.44 89 GLU A C 1
ATOM 737 O O . GLU A 1 89 ? -14.941 0.882 25.310 1.00 98.44 89 GLU A O 1
ATOM 742 N N . GLU A 1 90 ? -17.144 1.187 24.961 1.00 98.62 90 GLU A N 1
ATOM 743 C CA . GLU A 1 90 ? -17.550 -0.158 25.383 1.00 98.62 90 GLU A CA 1
ATOM 744 C C . GLU A 1 90 ? -16.944 -1.233 24.470 1.00 98.62 90 GLU A C 1
ATOM 746 O O . GLU A 1 90 ? -16.359 -2.186 24.980 1.00 98.62 90 GLU A O 1
ATOM 751 N N . ASP A 1 91 ? -16.966 -1.035 23.141 1.00 98.31 91 ASP A N 1
ATOM 752 C CA . ASP A 1 91 ? -16.325 -1.960 22.189 1.00 98.31 91 ASP A CA 1
ATOM 753 C C . ASP A 1 91 ? -14.838 -2.155 22.521 1.00 98.31 91 ASP A C 1
ATOM 755 O O . ASP A 1 91 ? -14.306 -3.265 22.463 1.00 98.31 91 ASP A O 1
ATOM 759 N N . CYS A 1 92 ? -14.151 -1.068 22.893 1.00 98.38 92 CYS A N 1
ATOM 760 C CA . CYS A 1 92 ? -12.745 -1.116 23.280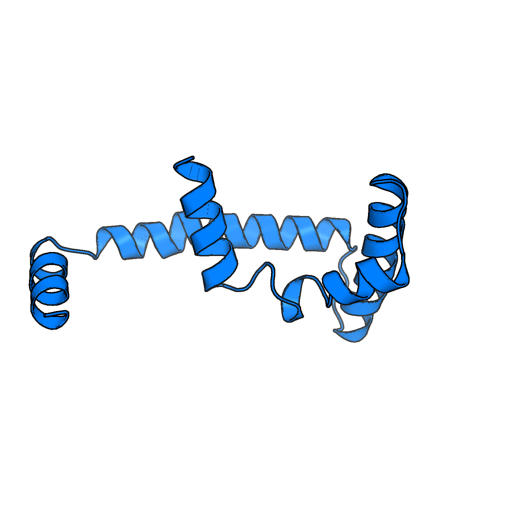 1.00 98.38 92 CYS A CA 1
ATOM 761 C C . CYS A 1 92 ? -12.538 -1.878 24.595 1.00 98.38 92 CYS A C 1
ATOM 763 O O . CYS A 1 92 ? -11.615 -2.690 24.687 1.00 98.38 92 CYS A O 1
ATOM 765 N N . ILE A 1 93 ? -13.371 -1.622 25.609 1.00 98.50 93 ILE A N 1
ATOM 766 C CA . ILE A 1 93 ? -13.304 -2.299 26.911 1.00 98.50 93 ILE A CA 1
ATOM 767 C C . ILE A 1 93 ? -13.552 -3.802 26.736 1.00 98.50 93 ILE A C 1
ATOM 769 O O . ILE A 1 93 ? -12.739 -4.613 27.189 1.00 98.50 93 ILE A O 1
ATOM 773 N N . GLU A 1 94 ? -14.619 -4.180 26.031 1.00 98.62 94 GLU A N 1
ATOM 774 C CA . GLU A 1 94 ? -14.968 -5.576 25.764 1.00 98.62 94 GLU A CA 1
ATOM 775 C C . GLU A 1 94 ? -13.876 -6.283 24.952 1.00 98.62 94 GLU A C 1
ATOM 777 O O . GLU A 1 94 ? -13.477 -7.403 25.281 1.00 98.62 94 GLU A O 1
ATOM 782 N N . TYR A 1 95 ? -13.323 -5.622 23.929 1.00 98.25 95 TYR A N 1
ATOM 783 C CA . TYR A 1 95 ? -12.221 -6.183 23.152 1.00 98.25 95 TYR A CA 1
ATOM 784 C C . TYR A 1 95 ? -11.001 -6.488 24.030 1.00 98.25 95 TYR A C 1
ATOM 786 O O . TYR A 1 95 ? -10.427 -7.567 23.905 1.00 98.25 95 TYR A O 1
ATOM 794 N N . ILE A 1 96 ? -10.622 -5.592 24.951 1.00 98.50 96 ILE A N 1
ATOM 795 C CA . ILE A 1 96 ? -9.505 -5.834 25.879 1.00 98.50 96 ILE A CA 1
ATOM 796 C C . ILE A 1 96 ? -9.813 -6.975 26.853 1.00 98.50 96 ILE A C 1
ATOM 798 O O . ILE A 1 96 ? -8.937 -7.813 27.071 1.00 98.50 96 ILE A O 1
ATOM 802 N N . TYR A 1 97 ? -11.031 -7.053 27.398 1.00 98.25 97 TYR A N 1
ATOM 803 C CA . TYR A 1 97 ? -11.435 -8.181 28.245 1.00 98.25 97 TYR A CA 1
ATOM 804 C C . TYR A 1 97 ? -11.351 -9.523 27.510 1.00 98.25 97 TYR A C 1
ATOM 806 O O . TYR A 1 97 ? -10.930 -10.505 28.106 1.00 98.25 97 TYR A O 1
ATOM 814 N N . ASN A 1 98 ? -11.685 -9.567 26.220 1.00 98.00 98 ASN A N 1
ATOM 815 C CA . ASN A 1 98 ? -11.624 -10.790 25.415 1.00 98.00 98 ASN A CA 1
ATOM 816 C C . ASN A 1 98 ? -10.196 -11.225 25.029 1.00 98.00 98 ASN A C 1
ATOM 818 O O . ASN A 1 98 ? -10.014 -12.328 24.510 1.00 98.00 98 ASN A O 1
ATOM 822 N N . LEU A 1 99 ? -9.184 -10.374 25.230 1.00 96.81 99 LEU A N 1
ATOM 823 C CA . LEU A 1 99 ? -7.784 -10.710 24.952 1.00 96.81 99 LEU A CA 1
ATOM 824 C C . LEU A 1 99 ? -7.061 -11.385 26.130 1.00 96.81 99 LEU A C 1
ATOM 826 O O . LEU A 1 99 ? -5.955 -11.894 25.921 1.00 96.81 99 LEU A O 1
ATOM 830 N N . VAL A 1 100 ? -7.636 -11.357 27.337 1.00 91.88 100 VAL A N 1
ATOM 831 C CA . VAL A 1 100 ? -7.056 -11.912 28.577 1.00 91.88 100 VAL A CA 1
ATOM 832 C C . VAL A 1 100 ? -7.783 -13.168 29.036 1.00 91.88 100 VAL A C 1
ATOM 834 O O . VAL A 1 100 ? -7.074 -14.065 29.545 1.00 91.88 100 VAL A O 1
#

Mean predicted aligned error: 3.04 Å

pLDDT: mean 97.36, std 2.69, range [73.62, 98.62]

Radius of gyration: 18.24 Å; Cα contacts (8 Å, |Δi|>4): 51; chains: 1; bounding box: 42×22×49 Å

Secondary structure (DSSP, 8-state):
-HHHHHHHHHHHHTTTTSHHHH--HHHHHHHH--SSHHHHHHHHHHHHHHHHHTTT--S-HHHHHHHHHHHHHHIIIIIIHHHHHH--HHHHHHHHHTT-